Protein AF-A0A2N7VPX9-F1 (afdb_monomer)

Organism: NCBI:txid380675

Sequence (136 aa):
MSKVFKEALKGQPTQRDSSGAAPATYRKVVNGLSRALDRDPVHTRRPSQDFELLLDEIPEAMKTKALEWYERGIKRGLARATDLMGSGKITVAEGVVYAPSEIQVNVRTKFRGEEWESREFIVASTDIGFDNASGD

Structure (mmCIF, N/CA/C/O backbone):
data_AF-A0A2N7VPX9-F1
#
_entry.id   AF-A0A2N7VPX9-F1
#
loop_
_atom_site.group_PDB
_atom_site.id
_atom_site.type_symbol
_atom_site.label_atom_id
_atom_site.label_alt_id
_atom_site.label_comp_id
_atom_site.label_asym_id
_atom_site.label_entity_id
_atom_site.label_seq_id
_atom_site.pdbx_PDB_ins_code
_atom_site.Cartn_x
_atom_site.Cartn_y
_atom_site.Cartn_z
_atom_site.occupancy
_atom_site.B_iso_or_equiv
_atom_site.auth_seq_id
_atom_site.auth_comp_id
_atom_site.auth_asym_id
_atom_site.auth_atom_id
_atom_site.pdbx_PDB_model_num
ATOM 1 N N . MET A 1 1 ? -21.288 -21.136 -39.778 1.00 46.72 1 MET A N 1
ATOM 2 C CA . MET A 1 1 ? -20.264 -20.459 -38.949 1.00 46.72 1 MET A CA 1
ATOM 3 C C . MET A 1 1 ? -20.557 -18.966 -38.927 1.00 46.72 1 MET A C 1
ATOM 5 O O . MET A 1 1 ? -20.549 -18.334 -39.976 1.00 46.72 1 MET A O 1
ATOM 9 N N . SER A 1 2 ? -20.953 -18.465 -37.755 1.00 42.62 2 SER A N 1
ATOM 10 C CA . SER A 1 2 ? -21.582 -17.156 -37.519 1.00 42.62 2 SER A CA 1
ATOM 11 C C . SER A 1 2 ? -20.678 -15.964 -37.874 1.00 42.62 2 SER A C 1
ATOM 13 O O . SER A 1 2 ? -19.475 -16.008 -37.622 1.00 42.62 2 SER A O 1
ATOM 15 N N . LYS A 1 3 ? -21.270 -14.873 -38.395 1.00 46.50 3 LYS A N 1
ATOM 16 C CA . LYS A 1 3 ? -20.618 -13.559 -38.608 1.00 46.50 3 LYS A CA 1
ATOM 17 C C . LYS A 1 3 ? -19.899 -13.047 -37.350 1.00 46.50 3 LYS A C 1
ATOM 19 O O . LYS A 1 3 ? -18.865 -12.403 -37.477 1.00 46.50 3 LYS A O 1
ATOM 24 N N . VAL A 1 4 ? -20.378 -13.440 -36.170 1.00 53.09 4 VAL A N 1
ATOM 25 C CA . VAL A 1 4 ? -19.799 -13.104 -34.860 1.00 53.09 4 VAL A CA 1
ATOM 26 C C . VAL A 1 4 ? -18.388 -13.693 -34.681 1.00 53.09 4 VAL A C 1
ATOM 28 O O . VAL A 1 4 ? -17.539 -13.088 -34.038 1.00 53.09 4 VAL A O 1
ATOM 31 N N . PHE A 1 5 ? -18.071 -14.823 -35.329 1.00 41.62 5 PHE A N 1
ATOM 32 C CA . PHE A 1 5 ? -16.741 -15.441 -35.232 1.00 41.62 5 PHE A CA 1
ATOM 33 C C . PHE A 1 5 ? -15.684 -14.731 -36.098 1.00 41.62 5 PHE A C 1
ATOM 35 O O . PHE A 1 5 ? -14.498 -14.766 -35.788 1.00 41.62 5 PHE A O 1
ATOM 42 N N . LYS A 1 6 ? -16.104 -14.034 -37.167 1.00 47.72 6 LYS A N 1
ATOM 43 C CA . LYS A 1 6 ? -15.199 -13.208 -37.991 1.00 47.72 6 LYS A CA 1
ATOM 44 C C . LYS A 1 6 ? -14.856 -11.867 -37.334 1.00 47.72 6 LYS A C 1
ATOM 46 O O . LYS A 1 6 ? -13.874 -11.245 -37.725 1.00 47.72 6 LYS A O 1
ATOM 51 N N . GLU A 1 7 ? -15.636 -11.427 -36.350 1.00 44.69 7 GLU A N 1
ATOM 52 C CA . GLU A 1 7 ? -15.411 -10.164 -35.639 1.00 44.69 7 GLU A CA 1
ATOM 53 C C . GLU A 1 7 ? -14.437 -10.325 -34.461 1.00 44.69 7 GLU A C 1
ATOM 55 O O . GLU A 1 7 ? -13.636 -9.430 -34.205 1.00 44.69 7 GLU A O 1
ATOM 60 N N . ALA A 1 8 ? -14.392 -11.511 -33.843 1.00 41.69 8 ALA A N 1
ATOM 61 C CA . ALA A 1 8 ? -13.462 -11.843 -32.759 1.00 41.69 8 ALA A CA 1
ATOM 62 C C . ALA A 1 8 ? -11.980 -11.941 -33.192 1.00 41.69 8 ALA A C 1
ATOM 64 O O . ALA A 1 8 ? -11.086 -11.841 -32.357 1.00 41.69 8 ALA A O 1
ATOM 65 N N . LEU A 1 9 ? -11.698 -12.091 -34.492 1.00 41.00 9 LEU A N 1
ATOM 66 C CA . LEU A 1 9 ? -10.331 -12.133 -35.037 1.00 41.00 9 LEU A CA 1
ATOM 67 C C . LEU A 1 9 ? -9.795 -10.758 -35.477 1.00 41.00 9 LEU A C 1
ATOM 69 O O . LEU A 1 9 ? -8.625 -10.651 -35.832 1.00 41.00 9 LEU A O 1
ATOM 73 N N . LYS A 1 10 ? -10.604 -9.689 -35.420 1.00 40.94 10 LYS A N 1
ATOM 74 C CA . LYS A 1 10 ? -10.153 -8.314 -35.725 1.00 40.94 10 LYS A CA 1
ATOM 75 C C . LYS A 1 10 ? -9.381 -7.643 -34.582 1.00 40.94 10 LYS A C 1
ATOM 77 O O . LYS A 1 10 ? -8.854 -6.554 -34.776 1.00 40.94 10 LYS A O 1
ATOM 82 N N . GLY A 1 11 ? -9.324 -8.278 -33.410 1.00 40.22 11 GLY A N 1
ATOM 83 C CA . GLY A 1 11 ? -8.591 -7.799 -32.235 1.00 40.22 11 GLY A CA 1
ATOM 84 C C . GLY A 1 11 ? -7.214 -8.436 -32.040 1.00 40.22 11 GLY A C 1
ATOM 85 O O . GLY A 1 11 ? -6.583 -8.184 -31.018 1.00 40.22 11 GLY A O 1
ATOM 86 N N . GLN A 1 12 ? -6.736 -9.267 -32.974 1.00 39.81 12 GLN A N 1
ATOM 87 C CA . GLN A 1 12 ? -5.327 -9.655 -32.960 1.00 39.81 12 GLN A CA 1
ATOM 88 C C . GLN A 1 12 ? -4.494 -8.411 -33.284 1.00 39.81 12 GLN A C 1
ATOM 90 O O . GLN A 1 12 ? -4.823 -7.729 -34.259 1.00 39.81 12 GLN A O 1
ATOM 95 N N . PRO A 1 13 ? -3.453 -8.082 -32.495 1.00 39.62 13 PRO A N 1
ATOM 96 C CA . PRO A 1 13 ? -2.571 -6.980 -32.826 1.00 39.62 13 PRO A CA 1
ATOM 97 C C . PRO A 1 13 ? -1.989 -7.269 -34.204 1.00 39.62 13 PRO A C 1
ATOM 99 O O . PRO A 1 13 ? -1.181 -8.178 -34.385 1.00 39.62 13 PRO A O 1
ATOM 102 N N . THR A 1 14 ? -2.461 -6.510 -35.191 1.00 44.62 14 THR A N 1
ATOM 103 C CA . THR A 1 14 ? -1.817 -6.374 -36.488 1.00 44.62 14 THR A CA 1
ATOM 104 C C . THR A 1 14 ? -0.348 -6.151 -36.207 1.00 44.62 14 THR A C 1
ATOM 106 O O . THR A 1 14 ? -0.014 -5.192 -35.507 1.00 44.62 14 THR A O 1
ATOM 109 N N . GLN A 1 15 ? 0.468 -7.087 -36.695 1.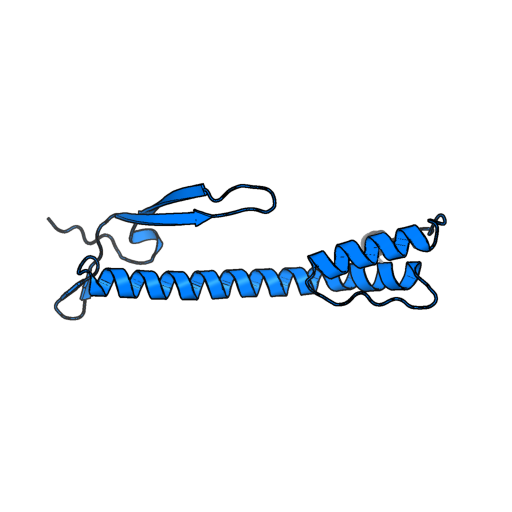00 48.69 15 GLN A N 1
ATOM 110 C CA . GLN A 1 15 ? 1.917 -7.028 -36.773 1.00 48.69 15 GLN A CA 1
ATOM 111 C C . GLN A 1 15 ? 2.308 -5.562 -36.969 1.00 48.69 15 GLN A C 1
ATOM 113 O O . GLN A 1 15 ? 2.071 -4.994 -38.034 1.00 48.69 15 GLN A O 1
ATOM 118 N N . ARG A 1 16 ? 2.733 -4.898 -35.885 1.00 45.78 16 ARG A N 1
ATOM 119 C CA . ARG A 1 16 ? 3.074 -3.482 -35.952 1.00 45.78 16 ARG A CA 1
ATOM 120 C C . ARG A 1 16 ? 4.335 -3.443 -36.779 1.00 45.78 16 ARG A C 1
ATOM 122 O O . ARG A 1 16 ? 5.380 -3.885 -36.307 1.00 45.78 16 ARG A O 1
ATOM 129 N N . ASP A 1 17 ? 4.206 -2.995 -38.022 1.00 39.94 17 ASP A N 1
ATOM 130 C CA . ASP A 1 17 ? 5.344 -2.732 -38.883 1.00 39.94 17 ASP A CA 1
ATOM 131 C C . ASP A 1 17 ? 6.345 -1.917 -38.071 1.00 39.94 17 ASP A C 1
ATOM 133 O O . ASP A 1 17 ? 6.086 -0.776 -37.681 1.00 39.94 17 ASP A O 1
ATOM 137 N N . SER A 1 18 ? 7.477 -2.540 -37.750 1.00 48.34 18 SER A N 1
ATOM 138 C CA . SER A 1 18 ? 8.602 -1.887 -37.107 1.00 48.34 18 SER A CA 1
ATOM 139 C C . SER A 1 18 ? 9.221 -0.943 -38.135 1.00 48.34 18 SER A C 1
ATOM 141 O O . SER A 1 18 ? 10.263 -1.238 -38.721 1.00 48.34 18 SER A O 1
ATOM 143 N N . SER A 1 19 ? 8.553 0.177 -38.415 1.00 50.53 19 SER A N 1
ATOM 144 C CA . SER A 1 19 ? 9.136 1.297 -39.141 1.00 50.53 19 SER A CA 1
ATOM 145 C C . SER A 1 19 ? 10.384 1.707 -38.361 1.00 50.53 19 SER A C 1
ATOM 147 O O . SER A 1 19 ? 10.287 2.133 -37.208 1.00 50.53 19 SER A O 1
ATOM 149 N N . GLY A 1 20 ? 11.549 1.431 -38.948 1.00 53.28 20 GLY A N 1
ATOM 150 C CA . GLY A 1 20 ? 12.801 1.217 -38.231 1.00 53.28 20 GLY A CA 1
ATOM 151 C C . GLY A 1 20 ? 13.243 2.400 -37.380 1.00 53.28 20 GLY A C 1
ATOM 152 O O . GLY A 1 20 ? 13.884 3.327 -37.872 1.00 53.28 20 GLY A O 1
ATOM 153 N N . ALA A 1 21 ? 12.981 2.332 -36.076 1.00 60.38 21 ALA A N 1
ATOM 154 C CA . ALA A 1 21 ? 13.723 3.132 -35.120 1.00 60.38 21 ALA A CA 1
ATOM 155 C C . ALA A 1 21 ? 15.169 2.620 -35.069 1.00 60.38 21 ALA A C 1
ATOM 157 O O . ALA A 1 21 ? 15.425 1.413 -35.133 1.00 60.38 21 ALA A O 1
ATOM 158 N N . ALA A 1 22 ? 16.129 3.538 -34.944 1.00 73.69 22 ALA A N 1
ATOM 159 C CA . ALA A 1 22 ? 17.525 3.154 -34.803 1.00 73.69 22 ALA A CA 1
ATOM 160 C C . ALA A 1 22 ? 17.689 2.193 -33.602 1.00 73.69 22 ALA A C 1
ATOM 162 O O . ALA A 1 22 ? 17.065 2.412 -32.559 1.00 73.69 22 ALA A O 1
ATOM 163 N N . PRO A 1 23 ? 18.559 1.170 -33.686 1.00 80.00 23 PRO A N 1
ATOM 164 C CA . PRO A 1 23 ? 18.863 0.250 -32.583 1.00 80.00 23 PRO A CA 1
ATOM 165 C C . PRO A 1 23 ? 19.120 0.938 -31.231 1.00 80.00 23 PRO A C 1
ATOM 167 O O . PRO A 1 23 ? 18.750 0.423 -30.176 1.00 80.00 23 PRO A O 1
ATOM 170 N N . ALA A 1 24 ? 19.724 2.129 -31.263 1.00 84.62 24 ALA A N 1
ATOM 171 C CA . ALA A 1 24 ? 19.973 2.958 -30.088 1.00 84.62 24 ALA A CA 1
ATOM 172 C C . ALA A 1 24 ? 18.683 3.426 -29.388 1.00 84.62 24 ALA A C 1
ATOM 174 O O . ALA A 1 24 ? 18.634 3.471 -28.158 1.00 84.62 24 ALA A O 1
ATOM 175 N N . THR A 1 25 ? 17.631 3.732 -30.148 1.00 86.62 25 THR A N 1
ATOM 176 C CA . THR A 1 25 ? 16.330 4.162 -29.623 1.00 86.62 25 THR A CA 1
ATOM 177 C C . THR A 1 25 ? 15.659 3.029 -28.858 1.00 86.62 25 THR A C 1
ATOM 179 O O . THR A 1 25 ? 15.282 3.228 -27.706 1.00 86.62 25 THR A O 1
ATOM 182 N N . TYR A 1 26 ? 15.602 1.823 -29.436 1.00 85.06 26 TYR A N 1
ATOM 183 C CA . TYR A 1 26 ? 15.064 0.643 -28.747 1.00 85.06 26 TYR A CA 1
ATOM 184 C C . TYR A 1 26 ? 15.806 0.360 -27.444 1.00 85.06 26 TYR A C 1
ATOM 186 O O . TYR A 1 26 ? 15.182 0.201 -26.402 1.00 85.06 26 TYR A O 1
ATOM 194 N N . ARG A 1 27 ? 17.143 0.397 -27.460 1.00 88.19 27 ARG A N 1
ATOM 195 C CA . ARG A 1 27 ? 17.946 0.184 -26.246 1.00 88.19 27 ARG A CA 1
ATOM 196 C C . ARG A 1 27 ? 17.684 1.236 -25.174 1.00 88.19 27 ARG A C 1
ATOM 198 O O . ARG A 1 27 ? 17.596 0.898 -23.998 1.00 88.19 27 ARG A O 1
ATOM 205 N N . LYS A 1 28 ? 17.537 2.509 -25.554 1.00 89.25 28 LYS A N 1
ATOM 206 C CA . LYS A 1 28 ? 17.201 3.584 -24.610 1.00 89.25 28 LYS A CA 1
ATOM 207 C C . LYS A 1 28 ? 15.829 3.357 -23.972 1.00 89.25 28 LYS A C 1
ATOM 209 O O . LYS A 1 28 ? 15.687 3.557 -22.768 1.00 89.25 28 LYS A O 1
ATOM 214 N N . VAL A 1 29 ? 14.852 2.926 -24.766 1.00 87.94 29 VAL A N 1
ATOM 215 C CA . VAL A 1 29 ? 13.495 2.619 -24.300 1.00 87.94 29 VAL A CA 1
ATOM 216 C C . VAL A 1 29 ? 13.501 1.401 -23.377 1.00 87.94 29 VAL A C 1
ATOM 218 O O . VAL A 1 29 ? 13.016 1.517 -22.256 1.00 87.94 29 VAL A O 1
ATOM 221 N N . VAL A 1 30 ? 14.133 0.292 -23.779 1.00 88.12 30 VAL A N 1
ATOM 222 C CA . VAL A 1 30 ? 14.308 -0.915 -22.949 1.00 88.12 30 VAL A CA 1
ATOM 223 C C . VAL A 1 30 ? 14.956 -0.558 -21.613 1.00 88.12 30 VAL A C 1
ATOM 225 O O . VAL A 1 30 ? 14.399 -0.863 -20.571 1.00 88.12 30 VAL A O 1
ATOM 228 N N . ASN A 1 31 ? 16.047 0.211 -21.611 1.00 88.56 31 ASN A N 1
ATOM 229 C CA . ASN A 1 31 ? 16.684 0.668 -20.371 1.00 88.56 31 ASN A CA 1
ATOM 230 C C . ASN A 1 31 ? 15.752 1.499 -19.476 1.00 88.56 31 ASN A C 1
ATOM 232 O O . ASN A 1 31 ? 15.788 1.371 -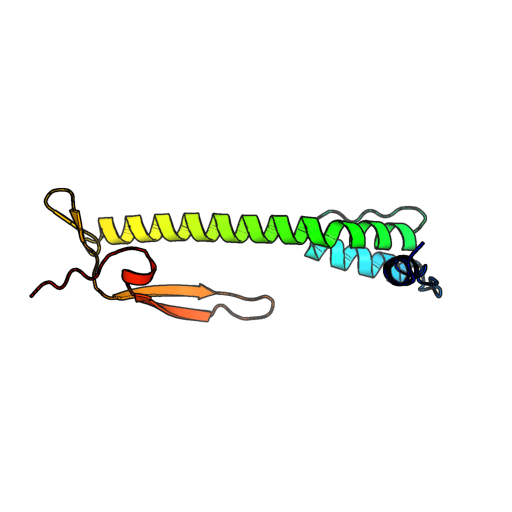18.253 1.00 88.56 31 ASN A O 1
ATOM 236 N N . GLY A 1 32 ? 14.934 2.372 -20.067 1.00 87.06 32 GLY A N 1
ATOM 237 C CA . GLY A 1 32 ? 13.962 3.172 -19.326 1.00 87.06 32 GLY A CA 1
ATOM 238 C C . GLY A 1 32 ? 12.858 2.318 -18.701 1.00 87.06 32 GLY A C 1
ATOM 239 O O . GLY A 1 32 ? 12.552 2.488 -17.520 1.00 87.06 32 GLY A O 1
ATOM 240 N N . LEU A 1 33 ? 12.297 1.387 -19.474 1.00 84.81 33 LEU A N 1
ATOM 241 C CA . LEU A 1 33 ? 11.245 0.482 -19.018 1.00 84.81 33 LEU A CA 1
ATOM 242 C C . LEU A 1 33 ? 11.760 -0.533 -17.998 1.00 84.81 33 LEU A C 1
ATOM 244 O O . LEU A 1 33 ? 11.142 -0.666 -16.951 1.00 84.81 33 LEU A O 1
ATOM 248 N N . SER A 1 34 ? 12.904 -1.178 -18.226 1.00 85.06 34 SER A N 1
ATOM 249 C CA . SER A 1 34 ? 13.487 -2.131 -17.273 1.00 85.06 34 SER A CA 1
ATOM 250 C C . SER A 1 34 ? 13.749 -1.469 -15.917 1.00 85.06 34 SER A C 1
ATOM 252 O O . SER A 1 34 ? 13.332 -1.997 -14.891 1.00 85.06 34 SER A O 1
ATOM 254 N N . ARG A 1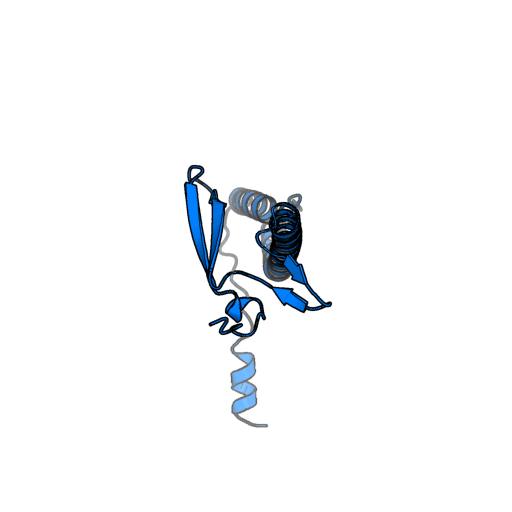 35 ? 14.276 -0.233 -15.894 1.00 84.88 35 ARG A N 1
ATOM 255 C CA . ARG A 1 35 ? 14.385 0.560 -14.652 1.00 84.88 35 ARG A CA 1
ATOM 256 C C . ARG A 1 35 ? 13.029 0.849 -14.009 1.00 84.88 35 ARG A C 1
ATOM 258 O O . ARG A 1 35 ? 12.912 0.820 -12.791 1.00 84.88 35 ARG A O 1
ATOM 265 N N . ALA A 1 36 ? 12.008 1.176 -14.800 1.00 81.69 36 ALA A N 1
ATOM 266 C CA . ALA A 1 36 ? 10.669 1.439 -14.273 1.00 81.69 36 ALA A CA 1
ATOM 267 C C . ALA A 1 36 ? 10.003 0.172 -13.715 1.00 81.69 36 ALA A C 1
ATOM 269 O O . ALA A 1 36 ? 9.236 0.258 -12.755 1.00 81.69 36 ALA A O 1
ATOM 270 N N . LEU A 1 37 ? 10.315 -0.993 -14.280 1.00 82.25 37 LEU A N 1
ATOM 271 C CA . LEU A 1 37 ? 9.847 -2.304 -13.837 1.00 82.25 37 LEU A CA 1
ATOM 272 C C . LEU A 1 37 ? 10.724 -2.918 -12.737 1.00 82.25 37 LEU A C 1
ATOM 274 O O . LEU A 1 37 ? 10.319 -3.923 -12.170 1.00 82.25 37 LEU A O 1
ATOM 278 N N . ASP A 1 38 ? 11.824 -2.259 -12.363 1.00 81.38 38 ASP A N 1
ATOM 279 C CA . ASP A 1 38 ? 12.819 -2.732 -11.389 1.00 81.38 38 ASP A CA 1
ATOM 280 C C . ASP A 1 38 ? 13.452 -4.079 -11.784 1.00 81.38 38 ASP A C 1
ATOM 282 O O . ASP A 1 38 ? 13.488 -5.040 -11.021 1.00 81.38 38 ASP A O 1
ATOM 286 N N . ARG A 1 39 ? 13.896 -4.164 -13.042 1.00 81.00 39 ARG A N 1
ATOM 287 C CA . ARG A 1 39 ? 14.553 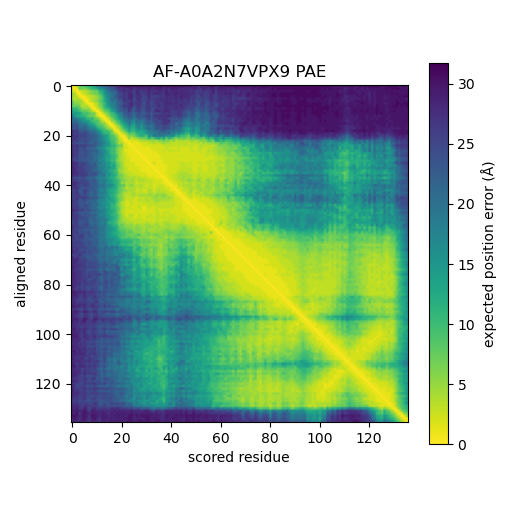-5.338 -13.629 1.00 81.00 39 ARG A CA 1
ATOM 288 C C . ARG A 1 39 ? 15.787 -4.937 -14.426 1.00 81.00 39 ARG A C 1
ATOM 290 O O . ARG A 1 39 ? 15.894 -3.803 -14.901 1.00 81.00 39 ARG A O 1
ATOM 297 N N . ASP A 1 40 ? 16.675 -5.900 -14.637 1.00 84.94 40 ASP A N 1
ATOM 298 C CA . ASP A 1 40 ? 17.834 -5.714 -15.500 1.00 84.94 40 ASP A CA 1
ATOM 299 C C . ASP A 1 40 ? 17.432 -5.700 -16.985 1.00 84.94 40 ASP A C 1
ATOM 301 O O . ASP A 1 40 ? 16.644 -6.539 -17.432 1.00 84.94 40 ASP A O 1
ATOM 305 N N . PRO A 1 41 ? 17.953 -4.749 -17.779 1.00 85.44 41 PRO A N 1
ATOM 306 C CA . PRO A 1 41 ? 17.674 -4.690 -19.204 1.00 85.44 41 PRO A CA 1
ATOM 307 C C . PRO A 1 41 ? 18.396 -5.814 -19.950 1.00 85.44 41 PRO A C 1
ATOM 309 O O . PRO A 1 41 ? 19.617 -5.958 -19.874 1.00 85.44 41 PRO A O 1
ATOM 312 N N . VAL A 1 42 ? 17.642 -6.575 -20.742 1.00 85.38 42 VAL A N 1
ATOM 313 C CA . VAL A 1 42 ? 18.201 -7.556 -21.676 1.00 85.38 42 VAL A CA 1
ATOM 314 C C . VAL A 1 42 ? 18.534 -6.857 -22.993 1.00 85.38 42 VAL A C 1
ATOM 316 O O . VAL A 1 42 ? 17.734 -6.094 -23.538 1.00 85.38 42 VAL A O 1
ATOM 319 N N . HIS A 1 43 ? 19.738 -7.100 -23.509 1.00 86.19 43 HIS A N 1
ATOM 320 C CA . HIS A 1 43 ? 20.199 -6.544 -24.779 1.00 86.19 43 HIS A CA 1
ATOM 321 C C . HIS A 1 43 ? 20.731 -7.648 -25.685 1.00 86.19 43 HIS A C 1
ATOM 323 O O . HIS A 1 43 ? 21.897 -8.039 -25.607 1.00 86.19 43 HIS A O 1
ATOM 329 N N . THR A 1 44 ? 19.879 -8.137 -26.577 1.00 88.38 44 THR A N 1
ATOM 330 C CA . THR A 1 44 ? 20.277 -9.090 -27.606 1.00 88.38 44 THR A CA 1
ATOM 331 C C . THR A 1 44 ? 20.776 -8.371 -28.863 1.00 88.38 44 THR A C 1
ATOM 333 O O . THR A 1 44 ? 20.872 -7.140 -28.964 1.00 88.38 44 THR A O 1
ATOM 336 N N . ARG A 1 45 ? 21.116 -9.166 -29.884 1.00 87.19 45 ARG A N 1
ATOM 337 C CA . ARG A 1 45 ? 21.452 -8.660 -31.222 1.00 87.19 45 ARG A CA 1
ATOM 338 C C . ARG A 1 45 ? 20.247 -8.039 -31.940 1.00 87.19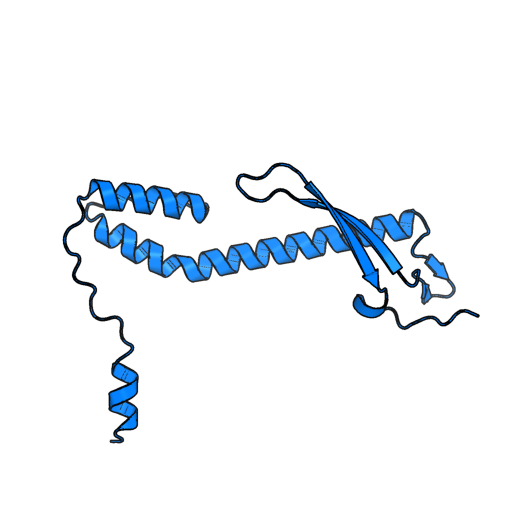 45 ARG A C 1
ATOM 340 O O . ARG A 1 45 ? 20.450 -7.408 -32.973 1.00 87.19 45 ARG A O 1
ATOM 347 N N . ARG A 1 46 ? 19.021 -8.207 -31.424 1.00 87.50 46 ARG A N 1
ATOM 348 C CA . ARG A 1 46 ? 17.771 -7.716 -32.023 1.00 87.50 46 ARG A CA 1
ATOM 349 C C . ARG A 1 46 ? 17.026 -6.795 -31.043 1.00 87.50 46 ARG A C 1
ATOM 351 O O . ARG A 1 46 ? 16.103 -7.239 -30.371 1.00 87.50 46 ARG A O 1
ATOM 358 N N . PRO A 1 47 ? 17.364 -5.495 -31.002 1.00 83.75 47 PRO A N 1
ATOM 359 C CA . PRO A 1 47 ? 16.787 -4.557 -30.034 1.00 83.75 47 PRO A CA 1
ATOM 360 C C . PRO A 1 47 ? 15.267 -4.375 -30.122 1.00 83.75 47 PRO A C 1
ATOM 362 O O . PRO A 1 47 ? 14.637 -4.063 -29.119 1.00 83.75 47 PRO A O 1
ATOM 365 N N . SER A 1 48 ? 14.670 -4.560 -31.303 1.00 84.25 48 SER A N 1
ATOM 366 C CA . SER A 1 48 ? 13.211 -4.543 -31.453 1.00 84.25 48 SER A CA 1
ATOM 367 C C . SER A 1 48 ? 12.552 -5.721 -30.736 1.00 84.25 48 SER A C 1
ATOM 369 O O . SER A 1 48 ? 11.518 -5.548 -30.109 1.00 84.25 48 SER A O 1
ATOM 371 N N . GLN A 1 49 ? 13.177 -6.900 -30.770 1.00 86.88 49 GLN A N 1
ATOM 372 C CA . GLN A 1 49 ? 12.681 -8.087 -30.079 1.00 86.88 49 GLN A CA 1
ATOM 373 C C . GLN A 1 49 ? 12.791 -7.936 -28.558 1.00 86.88 49 GLN A C 1
ATOM 375 O O . GLN A 1 49 ? 11.857 -8.295 -27.852 1.00 86.88 49 GLN A O 1
ATOM 380 N N . ASP A 1 50 ? 13.892 -7.360 -28.065 1.00 84.94 50 ASP A N 1
ATOM 381 C CA . ASP A 1 50 ? 14.062 -7.063 -26.634 1.00 84.94 50 ASP A CA 1
ATOM 382 C C . ASP A 1 50 ? 12.947 -6.142 -26.115 1.00 84.94 50 ASP A C 1
ATOM 384 O O . ASP A 1 50 ? 12.473 -6.295 -24.993 1.00 84.94 50 ASP A O 1
ATOM 388 N N . PHE A 1 51 ? 12.519 -5.187 -26.943 1.00 85.69 51 PHE A N 1
ATOM 389 C CA . PHE A 1 51 ? 11.425 -4.282 -26.618 1.00 85.69 51 PHE A CA 1
ATOM 390 C C . PHE A 1 51 ? 10.066 -4.989 -26.576 1.00 85.69 51 PHE A C 1
ATOM 392 O O . PHE A 1 51 ? 9.355 -4.823 -25.591 1.00 85.69 51 PHE A O 1
ATOM 399 N N . GLU A 1 52 ? 9.717 -5.785 -27.592 1.00 85.31 52 GLU A N 1
ATOM 400 C CA . GLU A 1 52 ? 8.438 -6.516 -27.617 1.00 85.31 52 GLU A CA 1
ATOM 401 C C . GLU A 1 52 ? 8.318 -7.494 -26.438 1.00 85.31 52 GLU A C 1
ATOM 403 O O . GLU A 1 52 ? 7.306 -7.497 -25.743 1.00 85.31 52 GLU A O 1
ATOM 408 N N . LEU A 1 53 ? 9.383 -8.245 -26.131 1.00 85.25 53 LEU A N 1
ATOM 409 C CA . LEU A 1 53 ? 9.405 -9.143 -24.970 1.00 85.25 53 LEU A CA 1
ATOM 410 C C . LEU A 1 53 ? 9.173 -8.385 -23.657 1.00 85.25 53 LEU A C 1
ATOM 412 O O . LEU A 1 53 ? 8.412 -8.828 -22.802 1.00 85.25 53 LEU A O 1
ATOM 416 N N . LEU A 1 54 ? 9.790 -7.210 -23.509 1.00 84.38 54 LEU A N 1
ATOM 417 C CA . LEU A 1 54 ? 9.595 -6.378 -22.328 1.00 84.38 54 LEU A CA 1
ATOM 418 C C . LEU A 1 54 ? 8.162 -5.840 -22.225 1.00 84.38 54 LEU A C 1
ATOM 420 O O . LEU A 1 54 ? 7.660 -5.700 -21.112 1.00 84.38 54 LEU A O 1
ATOM 424 N N . LEU A 1 55 ? 7.503 -5.534 -23.351 1.00 84.06 55 LEU A N 1
ATOM 425 C CA . LEU A 1 55 ? 6.104 -5.094 -23.363 1.00 84.06 55 LEU A CA 1
ATOM 426 C C . LEU A 1 55 ? 5.161 -6.185 -22.847 1.00 84.06 55 LEU A C 1
ATOM 428 O O . LEU A 1 55 ? 4.268 -5.878 -22.055 1.00 84.06 55 LEU A O 1
ATOM 432 N N . ASP A 1 56 ? 5.386 -7.435 -23.251 1.00 86.06 56 ASP A N 1
ATOM 433 C CA . ASP A 1 56 ? 4.577 -8.585 -22.830 1.00 86.06 56 ASP A CA 1
ATOM 434 C C . ASP A 1 56 ? 4.672 -8.845 -21.317 1.00 86.06 56 ASP A C 1
ATOM 436 O O . ASP A 1 56 ? 3.738 -9.358 -20.700 1.00 86.06 56 ASP A O 1
ATOM 440 N N . GLU A 1 57 ? 5.779 -8.443 -20.690 1.00 82.25 57 GLU A N 1
ATOM 441 C CA . GLU A 1 57 ? 6.015 -8.611 -19.254 1.00 82.25 57 GLU A CA 1
ATOM 442 C C . GLU A 1 57 ? 5.421 -7.494 -18.378 1.00 82.25 57 GLU A C 1
ATOM 444 O O . GLU A 1 57 ? 5.248 -7.693 -17.168 1.00 82.25 57 GLU A O 1
ATOM 449 N N . ILE A 1 58 ? 5.093 -6.325 -18.950 1.00 81.56 58 ILE A N 1
ATOM 450 C CA . ILE A 1 58 ? 4.559 -5.171 -18.200 1.00 81.56 58 ILE A CA 1
ATOM 451 C C . ILE A 1 58 ? 3.344 -5.548 -17.338 1.00 81.56 58 ILE A C 1
ATOM 453 O O . ILE A 1 58 ? 3.336 -5.166 -16.164 1.00 81.56 58 ILE A O 1
ATOM 457 N N . PRO A 1 59 ? 2.320 -6.269 -17.845 1.00 83.31 59 PRO A N 1
ATOM 458 C CA . PRO A 1 59 ? 1.116 -6.549 -17.068 1.00 83.31 59 PRO A CA 1
ATOM 459 C C . PRO A 1 59 ? 1.404 -7.323 -15.779 1.00 83.31 59 PRO A C 1
ATOM 461 O O . PRO A 1 59 ? 0.902 -6.953 -14.716 1.00 83.31 59 PRO A O 1
ATOM 464 N N . GLU A 1 60 ? 2.254 -8.352 -15.845 1.00 81.88 60 GLU A N 1
ATOM 465 C CA . GLU A 1 60 ? 2.573 -9.162 -14.667 1.00 81.88 60 GLU A CA 1
ATOM 466 C C . GLU A 1 60 ? 3.459 -8.385 -13.686 1.00 81.88 60 GLU A C 1
ATOM 468 O O . GLU A 1 60 ? 3.209 -8.403 -12.484 1.00 81.88 60 GLU A O 1
ATOM 473 N N . ALA A 1 61 ? 4.436 -7.613 -14.175 1.00 80.44 61 ALA A N 1
ATOM 474 C CA . ALA A 1 61 ? 5.255 -6.758 -13.314 1.00 80.44 61 ALA A CA 1
ATOM 475 C C . ALA A 1 61 ? 4.418 -5.686 -12.586 1.00 80.44 61 ALA A C 1
ATOM 477 O O . ALA A 1 61 ? 4.638 -5.415 -11.404 1.00 80.44 61 ALA A O 1
ATOM 478 N N . MET A 1 62 ? 3.425 -5.102 -13.263 1.00 79.94 62 MET A N 1
ATOM 479 C CA . MET A 1 62 ? 2.484 -4.157 -12.655 1.00 79.94 62 MET A CA 1
ATOM 480 C C . MET A 1 62 ? 1.617 -4.822 -11.584 1.00 79.94 62 MET A C 1
ATOM 482 O O . MET A 1 62 ? 1.405 -4.240 -10.519 1.00 79.94 62 MET A O 1
ATOM 486 N N . LYS A 1 63 ? 1.156 -6.051 -11.833 1.00 81.94 63 LYS A N 1
ATOM 487 C CA . LYS A 1 63 ? 0.398 -6.843 -10.861 1.00 81.94 63 LYS A CA 1
ATOM 488 C C . LYS A 1 63 ? 1.230 -7.169 -9.619 1.00 81.94 63 LYS A C 1
ATOM 490 O O . LYS A 1 63 ? 0.741 -6.969 -8.510 1.00 81.94 63 LYS A O 1
ATOM 495 N N . THR A 1 64 ? 2.487 -7.586 -9.780 1.00 84.25 64 THR A N 1
ATOM 496 C CA . THR A 1 64 ? 3.400 -7.826 -8.650 1.00 84.25 64 THR A CA 1
ATOM 497 C C . THR A 1 64 ? 3.585 -6.567 -7.811 1.00 84.25 64 THR A C 1
ATOM 499 O O . THR A 1 64 ? 3.388 -6.607 -6.599 1.00 84.25 64 THR A O 1
ATOM 502 N N . LYS A 1 65 ? 3.857 -5.419 -8.445 1.00 82.00 65 LYS A N 1
ATOM 503 C CA . LYS A 1 65 ? 3.984 -4.142 -7.726 1.00 82.00 65 LYS A CA 1
ATOM 504 C C . LYS A 1 65 ? 2.704 -3.770 -6.985 1.00 82.00 65 LYS A C 1
ATOM 506 O O . LYS A 1 65 ? 2.771 -3.303 -5.852 1.00 82.00 65 LYS A O 1
ATOM 511 N N . ALA A 1 66 ? 1.536 -3.979 -7.591 1.00 77.19 66 ALA A N 1
ATOM 512 C CA . ALA A 1 66 ? 0.265 -3.736 -6.917 1.00 77.19 66 ALA A CA 1
ATOM 513 C C . ALA A 1 66 ? 0.127 -4.602 -5.652 1.00 77.19 66 ALA A C 1
ATOM 515 O O . ALA A 1 66 ? -0.217 -4.075 -4.595 1.00 77.19 66 ALA A O 1
ATOM 516 N N . LEU A 1 67 ? 0.458 -5.896 -5.732 1.00 83.62 67 LEU A N 1
ATOM 517 C CA . LEU A 1 67 ? 0.439 -6.802 -4.578 1.00 83.62 67 LEU A CA 1
ATOM 518 C C . LEU A 1 67 ? 1.407 -6.358 -3.472 1.00 83.62 67 LEU A C 1
ATOM 520 O O . LEU A 1 67 ? 1.016 -6.333 -2.308 1.00 83.62 67 LEU A O 1
ATOM 524 N N . GLU A 1 68 ? 2.623 -5.934 -3.819 1.00 86.06 68 GLU A N 1
ATOM 525 C CA . GLU A 1 68 ? 3.593 -5.394 -2.854 1.00 86.06 68 GLU A CA 1
ATOM 526 C C . GLU A 1 68 ? 3.063 -4.143 -2.140 1.00 86.06 68 GLU A C 1
ATOM 528 O O . GLU A 1 68 ? 3.207 -3.993 -0.923 1.00 86.06 68 GLU A O 1
ATOM 533 N N . TRP A 1 69 ? 2.421 -3.230 -2.878 1.00 83.75 69 TRP A N 1
ATOM 534 C CA . TRP A 1 69 ? 1.797 -2.044 -2.291 1.00 83.75 69 TRP A CA 1
ATOM 535 C C . TRP A 1 69 ? 0.638 -2.404 -1.360 1.00 83.75 69 TRP A C 1
ATOM 537 O O . TRP A 1 69 ? 0.538 -1.814 -0.280 1.00 83.75 69 TRP A O 1
ATOM 547 N N . TYR A 1 70 ? -0.186 -3.387 -1.733 1.00 83.06 70 TYR A N 1
ATOM 548 C CA . TYR A 1 70 ? -1.243 -3.921 -0.872 1.00 83.06 70 TYR A CA 1
ATOM 549 C C . TYR A 1 70 ? -0.673 -4.524 0.412 1.00 83.06 70 TYR A C 1
ATOM 551 O O . TYR A 1 70 ? -1.080 -4.133 1.505 1.00 83.06 70 TYR A O 1
ATOM 559 N N . GLU A 1 71 ? 0.315 -5.414 0.302 1.00 89.44 71 GLU A N 1
ATOM 560 C CA . GLU A 1 71 ? 0.970 -6.038 1.454 1.00 89.44 71 GLU A CA 1
ATOM 561 C C . GLU A 1 71 ? 1.577 -4.980 2.386 1.00 89.44 71 GLU A C 1
ATOM 563 O O . GLU A 1 71 ? 1.419 -5.031 3.609 1.00 89.44 71 GLU A O 1
ATOM 568 N N . ARG A 1 72 ? 2.228 -3.961 1.816 1.00 87.31 72 ARG A N 1
ATOM 569 C CA . ARG A 1 72 ? 2.792 -2.845 2.580 1.00 87.31 72 ARG A CA 1
ATOM 570 C C . ARG A 1 72 ? 1.714 -2.013 3.272 1.00 87.31 72 ARG A C 1
ATOM 572 O O . ARG A 1 72 ? 1.939 -1.560 4.395 1.00 87.31 72 ARG A O 1
ATOM 579 N N . GLY A 1 73 ? 0.574 -1.802 2.617 1.00 87.56 73 GLY A N 1
ATOM 580 C CA . GLY A 1 73 ? -0.602 -1.156 3.196 1.00 87.56 73 GLY A CA 1
ATOM 581 C C . GLY A 1 73 ? -1.123 -1.921 4.411 1.00 87.56 73 GLY A C 1
ATOM 582 O O . GLY A 1 73 ? -1.256 -1.332 5.481 1.00 87.56 73 GLY A O 1
ATOM 583 N N . ILE A 1 74 ? -1.295 -3.240 4.280 1.00 87.50 74 ILE A N 1
ATOM 584 C CA . ILE A 1 74 ? -1.741 -4.128 5.365 1.00 87.50 74 ILE A CA 1
ATOM 585 C C . ILE A 1 74 ? -0.767 -4.076 6.547 1.00 87.50 74 ILE A C 1
ATOM 587 O O . ILE A 1 74 ? -1.182 -3.818 7.675 1.00 87.50 74 ILE A O 1
ATOM 591 N N . LYS A 1 75 ? 0.542 -4.242 6.303 1.00 91.12 75 LYS A N 1
ATOM 592 C CA . LYS A 1 75 ? 1.570 -4.191 7.361 1.00 91.12 75 LYS A CA 1
ATOM 593 C C . LYS A 1 75 ? 1.551 -2.865 8.126 1.00 91.12 75 LYS A C 1
ATOM 595 O O . LYS A 1 75 ? 1.649 -2.857 9.350 1.00 91.12 75 LYS A O 1
ATOM 600 N N . ARG A 1 76 ? 1.407 -1.742 7.415 1.00 88.56 76 ARG A N 1
ATOM 601 C CA . ARG A 1 76 ? 1.301 -0.407 8.029 1.00 88.56 76 ARG A CA 1
ATOM 602 C C . ARG A 1 76 ? 0.007 -0.238 8.821 1.00 88.56 76 ARG A C 1
ATOM 604 O O . ARG A 1 76 ? 0.055 0.326 9.908 1.00 88.56 76 ARG A O 1
ATOM 611 N N . GLY A 1 77 ? -1.113 -0.729 8.291 1.00 88.31 77 GLY A N 1
ATOM 612 C CA . GLY A 1 77 ? -2.406 -0.710 8.973 1.00 88.31 77 GLY A CA 1
ATOM 613 C C . GLY A 1 77 ? -2.362 -1.475 10.294 1.00 88.31 77 GLY A C 1
ATOM 614 O O . GLY A 1 77 ? -2.741 -0.928 11.324 1.00 88.31 77 GLY A O 1
ATOM 615 N N . LEU A 1 78 ? -1.799 -2.687 10.287 1.00 87.75 78 LEU A N 1
ATOM 616 C CA . LEU A 1 78 ? -1.616 -3.498 11.494 1.00 87.75 78 LEU A CA 1
ATOM 617 C C . LEU A 1 78 ? -0.704 -2.818 12.519 1.00 87.75 78 LEU A C 1
ATOM 619 O O . LEU A 1 78 ? -1.063 -2.741 13.688 1.00 87.75 78 LEU A O 1
ATOM 623 N N . ALA A 1 79 ? 0.444 -2.282 12.092 1.00 88.12 79 ALA A N 1
ATOM 624 C CA . ALA A 1 79 ? 1.334 -1.546 12.990 1.00 88.12 79 ALA A CA 1
ATOM 625 C C . ALA A 1 79 ? 0.610 -0.361 13.649 1.00 88.12 79 ALA A C 1
ATOM 627 O O . ALA A 1 79 ? 0.663 -0.198 14.865 1.00 88.12 79 ALA A O 1
ATOM 628 N N . ARG A 1 80 ? -0.146 0.413 12.860 1.00 87.75 80 ARG A N 1
ATOM 629 C CA . ARG A 1 80 ? -0.920 1.546 13.369 1.00 87.75 80 ARG A CA 1
ATOM 630 C C . ARG A 1 80 ? -2.027 1.113 14.328 1.00 87.75 80 ARG A C 1
ATOM 632 O O . ARG A 1 80 ? -2.235 1.791 15.327 1.00 87.75 80 ARG A O 1
ATOM 639 N N . ALA A 1 81 ? -2.729 0.018 14.045 1.00 86.50 81 ALA A N 1
ATOM 640 C CA . ALA A 1 81 ? -3.748 -0.519 14.944 1.00 86.50 81 ALA A CA 1
ATOM 641 C C . ALA A 1 81 ? -3.135 -0.912 16.297 1.00 86.50 81 ALA A C 1
ATOM 643 O O . ALA A 1 81 ? -3.650 -0.515 17.341 1.00 86.50 81 ALA A O 1
ATOM 644 N N . THR A 1 82 ? -1.986 -1.591 16.280 1.00 86.69 82 THR A N 1
ATOM 645 C CA . THR A 1 82 ? -1.236 -1.935 17.494 1.00 86.69 82 THR A CA 1
ATOM 646 C C . THR A 1 82 ? -0.790 -0.690 18.260 1.00 86.69 82 THR A C 1
ATOM 648 O O . THR A 1 82 ? -0.956 -0.640 19.476 1.00 86.69 82 THR A O 1
ATOM 651 N N . ASP A 1 83 ? -0.294 0.344 17.573 1.00 88.38 83 ASP A N 1
ATOM 652 C CA . ASP A 1 83 ? 0.069 1.619 18.209 1.00 88.38 83 ASP A CA 1
ATOM 653 C C . ASP A 1 83 ? -1.146 2.287 18.871 1.00 88.38 83 ASP A C 1
ATOM 655 O O . ASP A 1 83 ? -1.051 2.815 19.980 1.00 88.38 83 ASP A O 1
ATOM 659 N N . LEU A 1 84 ? -2.308 2.261 18.207 1.00 87.00 84 LEU A N 1
ATOM 660 C CA . LEU A 1 84 ? -3.549 2.815 18.747 1.00 87.00 84 LEU A CA 1
ATOM 661 C C . LEU A 1 84 ? -4.006 2.052 19.995 1.00 87.00 84 LEU A C 1
ATOM 663 O O . LEU A 1 84 ? -4.387 2.700 20.971 1.00 87.00 84 LEU A O 1
ATOM 667 N N . MET A 1 85 ? -3.897 0.720 19.999 1.00 87.00 85 MET A N 1
ATOM 668 C CA . MET A 1 85 ? -4.158 -0.102 21.185 1.00 87.00 85 MET A CA 1
ATOM 669 C C . MET A 1 85 ? -3.168 0.202 22.314 1.00 87.00 85 MET A C 1
ATOM 671 O O . MET A 1 85 ? -3.577 0.434 23.448 1.00 87.00 85 MET A O 1
ATOM 675 N N . GLY A 1 86 ? -1.872 0.285 22.002 1.00 86.31 86 GLY A N 1
ATOM 676 C CA . GLY A 1 86 ? -0.828 0.632 22.970 1.00 86.31 86 GLY A CA 1
ATOM 677 C C . GLY A 1 86 ? -1.007 2.025 23.581 1.00 86.31 86 GLY A C 1
ATOM 678 O O . GLY A 1 86 ? -0.722 2.226 24.757 1.00 86.31 86 GLY A O 1
ATOM 679 N N . SER A 1 87 ? -1.529 2.980 22.806 1.00 87.31 87 SER A N 1
ATOM 680 C CA . SER A 1 87 ? -1.865 4.328 23.283 1.00 87.31 87 SER A CA 1
ATOM 681 C C . SER A 1 87 ? -3.201 4.426 24.036 1.00 87.31 87 SER A C 1
ATOM 683 O O . SER A 1 87 ? -3.538 5.507 24.513 1.00 87.31 87 SER A O 1
ATOM 685 N N . GLY A 1 88 ? -3.975 3.337 24.119 1.00 85.12 88 GLY A N 1
ATOM 686 C CA . GLY A 1 88 ? -5.298 3.312 24.751 1.00 85.12 88 GLY A CA 1
ATOM 687 C C . GLY A 1 88 ? -6.403 4.017 23.957 1.00 85.12 88 GLY A C 1
ATOM 688 O O . GLY A 1 88 ? -7.463 4.288 24.508 1.00 85.12 88 GLY A O 1
ATOM 689 N N . LYS A 1 89 ? -6.179 4.328 22.673 1.00 83.50 89 LYS A N 1
ATOM 690 C CA . LYS A 1 89 ? -7.220 4.876 21.784 1.00 83.50 89 LYS A CA 1
ATOM 691 C C . LYS A 1 89 ? -8.181 3.797 21.305 1.00 83.50 89 LYS A C 1
ATOM 693 O O . LYS A 1 89 ? -9.360 4.065 21.137 1.00 83.50 89 LYS A O 1
ATOM 698 N N . ILE A 1 90 ? -7.657 2.598 21.074 1.00 85.50 90 ILE A N 1
ATOM 699 C CA . ILE A 1 90 ? -8.455 1.386 20.915 1.00 85.50 90 ILE A CA 1
ATOM 700 C C . ILE A 1 90 ? -8.299 0.606 22.214 1.00 85.50 90 ILE A C 1
ATOM 702 O O . ILE A 1 90 ? -7.175 0.379 22.661 1.00 85.50 90 ILE A O 1
ATOM 706 N N . THR A 1 91 ? -9.401 0.219 22.839 1.00 86.06 91 THR A N 1
ATOM 707 C CA . THR A 1 91 ? -9.379 -0.467 24.136 1.00 86.06 91 THR A CA 1
ATOM 708 C C . THR A 1 91 ? -10.107 -1.794 24.054 1.00 86.06 91 THR A C 1
ATOM 710 O O . THR A 1 91 ? -10.959 -2.006 23.196 1.00 86.06 91 THR A O 1
ATOM 713 N N . VAL A 1 92 ? -9.741 -2.717 24.940 1.00 85.88 92 VAL A N 1
ATOM 714 C CA . VAL A 1 92 ? -10.433 -3.997 25.089 1.00 85.88 92 VAL A CA 1
ATOM 715 C C . VAL A 1 92 ? -11.068 -4.015 26.469 1.00 85.88 92 VAL A C 1
ATOM 717 O O . VAL A 1 92 ? -10.354 -3.962 27.470 1.00 85.88 92 VAL A O 1
ATOM 720 N N . ALA A 1 93 ? -12.395 -4.087 26.522 1.00 85.06 93 ALA A N 1
ATOM 721 C CA . ALA A 1 93 ? -13.148 -4.241 27.760 1.00 85.06 93 ALA A CA 1
ATOM 722 C C . ALA A 1 93 ? -14.144 -5.391 27.595 1.00 85.06 93 ALA A C 1
ATOM 724 O O . ALA A 1 93 ? -14.833 -5.480 26.585 1.00 85.06 93 ALA A O 1
ATOM 725 N N . GLU A 1 94 ? -14.168 -6.308 28.565 1.00 84.44 94 GLU A N 1
ATOM 726 C CA . GLU A 1 94 ? -15.092 -7.457 28.586 1.00 84.44 94 GLU A CA 1
ATOM 727 C C . GLU A 1 94 ? -15.038 -8.346 27.323 1.00 84.44 94 GLU A C 1
ATOM 729 O O . GLU A 1 94 ? -16.018 -8.971 26.933 1.00 84.44 94 GLU A O 1
ATOM 734 N N . GLY A 1 95 ? -13.872 -8.422 26.670 1.00 82.62 95 GLY A N 1
ATOM 735 C CA . GLY A 1 95 ? -13.689 -9.188 25.431 1.00 82.62 95 GLY A CA 1
ATOM 736 C C . GLY A 1 95 ? -14.181 -8.479 24.164 1.00 82.62 95 GLY A C 1
ATOM 737 O O . GLY A 1 95 ? -14.080 -9.050 23.080 1.00 82.62 95 GLY A O 1
ATOM 738 N N . VAL A 1 96 ? -14.655 -7.237 24.281 1.00 85.19 96 VAL A N 1
ATOM 739 C CA . VAL A 1 96 ? -15.077 -6.380 23.168 1.00 85.19 96 VAL A CA 1
ATOM 740 C C . VAL A 1 96 ? -14.003 -5.330 22.894 1.00 85.19 96 VAL A C 1
ATOM 742 O O . VAL A 1 96 ? -13.425 -4.757 23.821 1.00 85.19 96 VAL A O 1
ATOM 745 N N . VAL A 1 97 ? -13.715 -5.092 21.613 1.00 84.94 97 VAL A N 1
ATOM 746 C CA . VAL A 1 97 ? -12.777 -4.055 21.167 1.00 84.94 97 VAL A CA 1
ATOM 747 C C . VAL A 1 97 ? -13.560 -2.780 20.873 1.00 84.94 97 VAL A C 1
ATOM 749 O O . VAL A 1 97 ? -14.459 -2.787 20.037 1.00 84.94 97 VAL A O 1
ATOM 752 N N . TYR A 1 98 ? -13.188 -1.688 21.529 1.00 84.75 98 TYR A N 1
ATOM 753 C CA . TYR A 1 98 ? -13.782 -0.369 21.350 1.00 84.75 98 TYR A CA 1
ATOM 754 C C . TYR A 1 98 ? -12.826 0.539 20.587 1.00 84.75 98 TYR A C 1
ATOM 756 O O . TYR A 1 98 ? -11.622 0.561 20.851 1.00 84.75 98 TYR A O 1
ATOM 764 N N . ALA A 1 99 ? -13.380 1.316 19.663 1.00 86.44 99 ALA A N 1
ATOM 765 C CA . ALA A 1 99 ? -12.678 2.342 18.909 1.00 86.44 99 ALA A CA 1
ATOM 766 C C . ALA A 1 99 ? -13.483 3.654 18.955 1.00 86.44 99 ALA A C 1
ATOM 768 O O . ALA A 1 99 ? -14.708 3.608 19.088 1.00 86.44 99 ALA A O 1
ATOM 769 N N . PRO A 1 100 ? -12.830 4.825 18.845 1.00 86.56 100 PRO A N 1
ATOM 770 C CA . PRO A 1 100 ? -13.530 6.099 18.674 1.00 86.56 100 PRO A CA 1
ATOM 771 C C . PRO A 1 100 ? -14.325 6.091 17.364 1.00 86.56 100 PRO A C 1
ATOM 773 O O . PRO A 1 100 ? -14.000 5.324 16.468 1.00 86.56 100 PRO A O 1
ATOM 776 N N . SER A 1 101 ? -15.321 6.961 17.201 1.00 86.06 101 SER A N 1
ATOM 777 C CA . SER A 1 101 ? -16.093 7.055 15.948 1.00 86.06 101 SER A CA 1
ATOM 778 C C . SER A 1 101 ? -15.222 7.394 14.733 1.00 86.06 101 SER A C 1
ATOM 780 O O . SER A 1 101 ? -15.445 6.875 13.641 1.00 86.06 101 SER A O 1
ATOM 782 N N . GLU A 1 102 ? -14.199 8.223 14.942 1.00 89.81 102 GLU A N 1
ATOM 783 C CA . GLU A 1 102 ? -13.265 8.672 13.916 1.00 89.81 102 GLU A CA 1
ATOM 784 C C . GLU A 1 102 ? -11.814 8.478 14.362 1.00 89.81 102 GLU A C 1
ATOM 786 O O . GLU A 1 102 ? -11.431 8.758 15.503 1.00 89.81 102 GLU A O 1
ATOM 791 N N . ILE A 1 103 ? -10.976 8.028 13.430 1.00 87.75 103 ILE A N 1
ATOM 792 C CA . ILE A 1 103 ? -9.545 7.832 13.627 1.00 87.75 103 ILE A CA 1
ATOM 793 C C . ILE A 1 103 ? -8.791 8.740 12.662 1.00 87.75 103 ILE A C 1
ATOM 795 O O . ILE A 1 103 ? -8.790 8.541 11.448 1.00 87.75 103 ILE A O 1
ATOM 799 N N . GLN A 1 104 ? -8.081 9.713 13.226 1.00 87.88 104 GLN A N 1
ATOM 800 C CA . GLN A 1 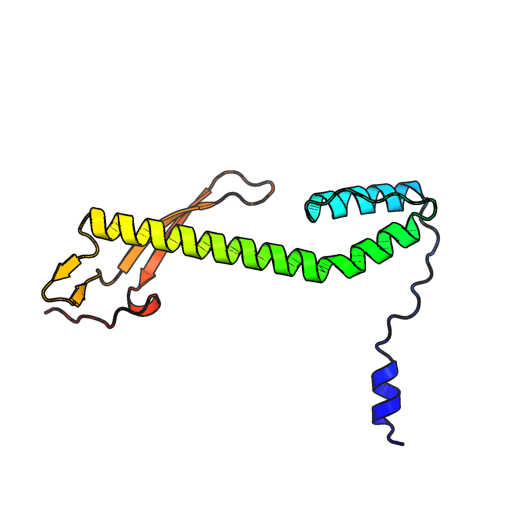104 ? -7.185 10.585 12.478 1.00 87.88 104 GLN A CA 1
ATOM 801 C C . GLN A 1 104 ? -5.848 9.877 12.199 1.00 87.88 104 GLN A C 1
ATOM 803 O O . GLN A 1 104 ? -5.126 9.436 13.110 1.00 87.88 104 GLN A O 1
ATOM 808 N N . VAL A 1 105 ? -5.488 9.792 10.921 1.00 86.19 105 VAL A N 1
ATOM 809 C CA . VAL A 1 105 ? -4.255 9.175 10.434 1.00 86.19 105 VAL A CA 1
ATOM 810 C C . VAL A 1 105 ? -3.471 10.184 9.608 1.00 86.19 105 VAL A C 1
ATOM 812 O O . VAL A 1 105 ? -3.891 10.605 8.536 1.00 86.19 105 VAL A O 1
ATOM 815 N N . ASN A 1 106 ? -2.280 10.524 10.093 1.00 87.00 106 ASN A N 1
ATOM 816 C CA . ASN A 1 106 ? -1.339 11.367 9.367 1.00 87.00 106 ASN A CA 1
ATOM 817 C C . ASN A 1 106 ? -0.338 10.492 8.616 1.00 87.00 106 ASN A C 1
ATOM 819 O O . ASN A 1 106 ? 0.378 9.690 9.220 1.00 87.00 106 ASN A O 1
ATOM 823 N N . VAL A 1 107 ? -0.279 10.652 7.296 1.00 86.50 107 VAL A N 1
ATOM 824 C CA . VAL A 1 107 ? 0.604 9.894 6.410 1.00 86.50 107 VAL A CA 1
ATOM 825 C C . VAL A 1 107 ? 1.464 10.861 5.617 1.00 86.50 107 VAL A C 1
ATOM 827 O O . VAL A 1 107 ? 0.966 11.760 4.948 1.00 86.50 107 VAL A O 1
ATOM 830 N N . ARG A 1 108 ? 2.779 10.643 5.640 1.00 87.25 108 ARG A N 1
ATOM 831 C CA . ARG A 1 108 ? 3.697 11.348 4.744 1.00 87.25 108 ARG A CA 1
ATOM 832 C C . ARG A 1 108 ? 3.814 10.585 3.432 1.00 87.25 108 ARG A C 1
ATOM 834 O O . ARG A 1 108 ? 4.221 9.422 3.423 1.00 87.25 108 ARG A O 1
ATOM 841 N N . THR A 1 109 ? 3.481 11.242 2.332 1.00 86.62 109 THR A N 1
ATOM 842 C CA . THR A 1 109 ? 3.562 10.695 0.976 1.00 86.62 109 THR A CA 1
ATOM 843 C C . THR A 1 109 ? 4.589 11.462 0.156 1.00 86.62 109 THR A C 1
ATOM 845 O O . THR A 1 109 ? 4.783 12.657 0.348 1.00 86.62 109 THR A O 1
ATOM 848 N N . LYS A 1 110 ? 5.254 10.769 -0.766 1.00 84.00 110 LYS A N 1
ATOM 849 C CA . LYS A 1 110 ? 6.125 11.382 -1.768 1.00 84.00 110 LYS A CA 1
ATOM 850 C C . LYS A 1 110 ? 5.923 10.654 -3.081 1.00 84.00 110 LYS A C 1
ATOM 852 O O . LYS A 1 110 ? 6.329 9.496 -3.209 1.00 84.00 110 LYS A O 1
ATOM 857 N N . PHE A 1 111 ? 5.290 11.321 -4.037 1.00 83.50 111 PHE A N 1
ATOM 858 C CA . PHE A 1 111 ? 5.201 10.810 -5.396 1.00 83.50 111 PHE A CA 1
ATOM 859 C C . PHE A 1 111 ? 6.477 11.141 -6.171 1.00 83.50 111 PHE A C 1
ATOM 861 O O . PHE A 1 111 ? 7.355 11.891 -5.732 1.00 83.50 111 PHE A O 1
ATOM 868 N N . ARG A 1 112 ? 6.642 10.490 -7.321 1.00 79.62 112 ARG A N 1
ATOM 869 C CA . ARG A 1 112 ? 7.853 10.632 -8.126 1.00 79.62 112 ARG A CA 1
ATOM 870 C C . ARG A 1 112 ? 7.955 12.061 -8.660 1.00 79.62 112 ARG A C 1
ATOM 872 O O . ARG A 1 112 ? 7.113 12.474 -9.441 1.00 79.62 112 ARG A O 1
ATOM 879 N N . GLY A 1 113 ? 9.032 12.757 -8.300 1.00 84.56 113 GLY A N 1
ATOM 880 C CA . GLY A 1 113 ? 9.264 14.143 -8.719 1.00 84.56 113 GLY A CA 1
ATOM 881 C C . GLY A 1 113 ? 8.632 15.192 -7.803 1.00 84.56 113 GLY A C 1
ATOM 882 O O . GLY A 1 113 ? 8.804 16.376 -8.060 1.00 84.56 113 GLY A O 1
ATOM 883 N N . GLU A 1 114 ? 7.964 14.770 -6.730 1.00 89.12 114 GLU A N 1
ATOM 884 C CA . GLU A 1 114 ? 7.367 15.660 -5.734 1.00 89.12 114 GLU A CA 1
ATOM 885 C C . GLU A 1 114 ? 8.193 15.677 -4.440 1.00 89.12 114 GLU A C 1
ATOM 887 O O . GLU A 1 114 ? 9.023 14.791 -4.188 1.00 89.12 114 GLU A O 1
ATOM 892 N N . GLU A 1 115 ? 7.977 16.694 -3.609 1.00 92.38 115 GLU A N 1
ATOM 893 C CA . GLU A 1 115 ? 8.513 16.730 -2.250 1.00 92.38 115 GLU A CA 1
ATOM 894 C C . GLU A 1 115 ? 7.698 15.843 -1.298 1.00 92.38 115 GLU A C 1
ATOM 896 O O . GLU A 1 115 ? 6.657 15.288 -1.645 1.00 92.38 115 GLU A O 1
ATOM 901 N N . TRP A 1 116 ? 8.215 15.649 -0.083 1.00 91.25 116 TRP A N 1
ATOM 902 C CA . TRP A 1 116 ? 7.455 14.965 0.957 1.00 91.25 116 TRP A CA 1
ATOM 903 C C . TRP A 1 116 ? 6.307 15.850 1.424 1.00 91.25 116 TRP A C 1
ATOM 905 O O . TRP A 1 116 ? 6.541 16.882 2.046 1.00 91.25 116 TRP A O 1
ATOM 915 N N . GLU A 1 117 ? 5.085 15.384 1.224 1.00 93.75 117 GLU A N 1
ATOM 916 C CA . GLU A 1 117 ? 3.875 16.050 1.683 1.00 93.75 117 GLU A CA 1
ATOM 917 C C . GLU A 1 117 ? 3.255 15.263 2.842 1.00 93.75 117 GLU A C 1
ATOM 919 O O . GLU A 1 117 ? 3.230 14.029 2.829 1.00 93.75 117 GLU A O 1
ATOM 924 N N . SER A 1 118 ? 2.777 15.967 3.868 1.00 90.94 118 SER A N 1
ATOM 925 C CA . SER A 1 118 ? 1.989 15.359 4.940 1.00 90.94 118 SER A CA 1
ATOM 926 C C . SER A 1 118 ? 0.515 15.453 4.584 1.00 90.94 118 SER A C 1
ATOM 928 O O . SER A 1 118 ? 0.024 16.537 4.290 1.00 90.94 118 SER A O 1
ATOM 930 N N . ARG A 1 119 ? -0.182 14.322 4.634 1.00 90.44 119 ARG A N 1
ATOM 931 C CA . ARG A 1 119 ? -1.612 14.224 4.360 1.00 90.44 119 ARG A CA 1
ATOM 932 C C . ARG A 1 119 ? -2.324 13.665 5.573 1.00 90.44 119 ARG A C 1
ATOM 934 O O . ARG A 1 119 ? -1.849 12.716 6.198 1.00 90.44 119 ARG A O 1
ATOM 941 N N . GLU A 1 120 ? -3.457 14.264 5.877 1.00 91.06 120 GLU A N 1
ATOM 942 C CA . GLU A 1 120 ? -4.328 13.850 6.960 1.00 91.06 120 GLU A CA 1
ATOM 943 C C . GLU A 1 120 ? -5.535 13.115 6.383 1.00 91.06 120 GLU A C 1
ATOM 945 O O . GLU A 1 120 ? -6.161 13.578 5.430 1.00 91.06 120 GLU A O 1
ATOM 950 N N . PHE A 1 121 ? -5.841 11.960 6.963 1.00 88.81 121 PHE A N 1
ATOM 951 C CA . PHE A 1 121 ? -7.004 11.154 6.629 1.00 88.81 121 PHE A CA 1
ATOM 952 C C . PHE A 1 121 ? -7.834 10.942 7.888 1.00 88.81 121 PHE A C 1
ATOM 954 O O . PHE A 1 121 ? -7.303 10.521 8.917 1.00 88.81 121 PHE A O 1
ATOM 961 N N . ILE A 1 122 ? -9.132 11.208 7.793 1.00 90.44 122 ILE A N 1
ATOM 962 C CA . ILE A 1 122 ? -10.107 10.859 8.824 1.00 90.44 122 ILE A CA 1
ATOM 963 C C . ILE A 1 122 ? -10.782 9.572 8.361 1.00 90.44 122 ILE A C 1
ATOM 965 O O . ILE A 1 122 ? -11.359 9.533 7.276 1.00 90.44 122 ILE A O 1
ATOM 969 N N . VAL A 1 123 ? -10.641 8.512 9.152 1.00 88.50 123 VAL A N 1
ATOM 970 C CA . VAL A 1 123 ? -11.226 7.197 8.873 1.00 88.50 123 VAL A CA 1
ATOM 971 C C . VAL A 1 123 ? -12.356 6.966 9.863 1.00 88.50 123 VAL A C 1
ATOM 973 O O . VAL A 1 123 ? -12.113 7.000 11.070 1.00 88.50 123 VAL A O 1
ATOM 976 N N . ALA A 1 124 ? -13.572 6.732 9.372 1.00 87.94 124 ALA A N 1
ATOM 977 C CA . ALA A 1 124 ? -14.671 6.330 10.237 1.00 87.94 124 ALA A CA 1
ATOM 978 C C . ALA A 1 124 ? -14.439 4.891 10.709 1.00 87.94 124 ALA A C 1
ATOM 980 O O . ALA A 1 124 ? -14.052 4.022 9.924 1.00 87.94 124 ALA A O 1
ATOM 981 N N . SER A 1 125 ? -14.693 4.605 11.982 1.00 86.81 125 SER A N 1
ATOM 982 C CA . SER A 1 125 ? -14.471 3.255 12.516 1.00 86.81 125 SER A CA 1
ATOM 983 C C . SER A 1 125 ? -15.394 2.202 11.889 1.00 86.81 125 SER A C 1
ATOM 985 O O . SER A 1 125 ? -15.019 1.033 11.797 1.00 86.81 125 SER A O 1
ATOM 987 N N . THR A 1 126 ? -16.530 2.623 11.330 1.00 86.94 126 THR A N 1
ATOM 988 C CA . THR A 1 126 ? -17.409 1.786 10.499 1.00 86.94 126 THR A CA 1
ATOM 989 C C . THR A 1 126 ? -16.744 1.288 9.222 1.00 86.94 126 THR A C 1
ATOM 991 O O . THR A 1 126 ? -16.999 0.161 8.806 1.00 86.94 126 THR A O 1
ATOM 994 N N . ASP A 1 127 ? -15.844 2.071 8.622 1.00 85.19 127 ASP A N 1
ATOM 995 C CA . ASP A 1 127 ? -15.164 1.695 7.372 1.00 85.19 127 ASP A CA 1
ATOM 996 C C . ASP A 1 127 ? -14.164 0.551 7.578 1.00 85.19 127 ASP A C 1
ATOM 998 O O . ASP A 1 127 ? -13.772 -0.132 6.631 1.00 85.19 127 ASP A 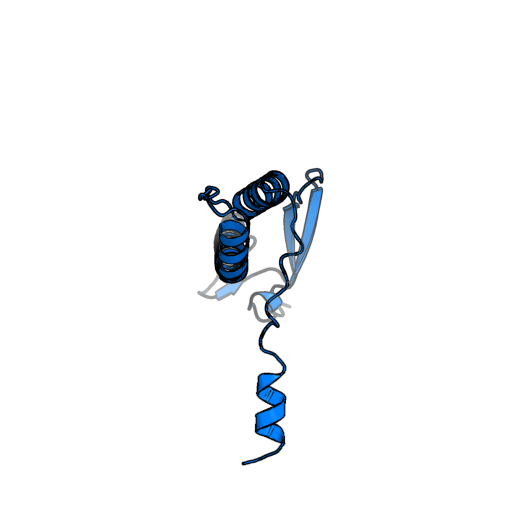O 1
ATOM 1002 N N . ILE A 1 128 ? -13.745 0.339 8.826 1.00 83.81 128 ILE A N 1
ATOM 1003 C CA . ILE A 1 128 ? -12.799 -0.705 9.225 1.00 83.81 128 ILE A CA 1
ATOM 1004 C C . ILE A 1 128 ? -13.466 -1.811 10.057 1.00 83.81 128 ILE A C 1
ATOM 1006 O O . ILE A 1 128 ? -12.768 -2.649 10.626 1.00 83.81 128 ILE A O 1
ATOM 1010 N N . GLY A 1 129 ? -14.803 -1.842 10.085 1.00 81.25 129 GLY A N 1
ATOM 1011 C CA . GLY A 1 129 ? -15.587 -2.947 10.638 1.00 81.25 129 GLY A CA 1
ATOM 1012 C C . GLY A 1 129 ? -15.942 -2.840 12.121 1.00 81.25 129 GLY A C 1
ATOM 1013 O O . GLY A 1 129 ? -16.342 -3.848 12.698 1.00 81.25 129 GLY A O 1
ATOM 1014 N N . PHE A 1 130 ? -15.814 -1.664 12.745 1.00 81.62 130 PHE A N 1
ATOM 1015 C CA . PHE A 1 130 ? -16.478 -1.417 14.026 1.00 81.62 130 PHE A CA 1
ATOM 1016 C C . PHE A 1 130 ? -17.916 -0.999 13.758 1.00 81.62 130 PHE A C 1
ATOM 1018 O O . PHE A 1 130 ? -18.164 0.014 13.106 1.00 81.62 130 PHE A O 1
ATOM 1025 N N . ASP A 1 131 ? -18.870 -1.746 14.294 1.00 74.81 131 ASP A N 1
ATOM 1026 C CA . ASP A 1 131 ? -20.239 -1.257 14.349 1.00 74.81 131 ASP A CA 1
ATOM 1027 C C . ASP A 1 131 ? -20.273 -0.005 15.228 1.00 74.81 131 ASP A C 1
ATOM 1029 O O . ASP A 1 131 ? -19.519 0.088 16.201 1.00 74.81 131 ASP A O 1
ATOM 1033 N N . ASN A 1 132 ? -21.110 0.976 14.871 1.00 56.25 132 ASN A N 1
ATOM 1034 C CA . ASN A 1 132 ? -21.317 2.164 15.692 1.00 56.25 132 ASN A CA 1
ATOM 1035 C C . ASN A 1 132 ? -21.719 1.705 17.095 1.00 56.25 132 ASN A C 1
ATOM 1037 O O . ASN A 1 132 ? -22.885 1.403 17.345 1.00 56.25 132 ASN A O 1
ATOM 1041 N N . ALA A 1 133 ? -20.756 1.663 18.013 1.00 50.22 133 ALA A N 1
ATOM 1042 C CA . ALA A 1 133 ? -21.037 1.661 19.426 1.00 50.22 133 ALA A CA 1
ATOM 1043 C C . ALA A 1 133 ? -21.598 3.052 19.712 1.00 50.22 133 ALA A C 1
ATOM 1045 O O . ALA A 1 133 ? -20.873 3.992 20.029 1.00 50.22 133 ALA A O 1
ATOM 1046 N N . SER A 1 134 ? -22.903 3.197 19.495 1.00 39.72 134 SER A N 1
ATOM 1047 C CA . SER A 1 134 ? -23.726 4.211 20.127 1.00 39.72 134 SER A CA 1
ATOM 1048 C C . SER A 1 134 ? -23.575 4.024 21.636 1.00 39.72 134 SER A C 1
ATOM 1050 O O . SER A 1 134 ? -24.325 3.273 22.255 1.00 39.72 134 SER A O 1
ATOM 1052 N N . GLY A 1 135 ? -22.519 4.615 22.188 1.00 43.22 135 GLY A N 1
ATOM 1053 C CA . GLY A 1 135 ? -22.382 4.876 23.607 1.00 43.22 135 GLY A CA 1
ATOM 1054 C C . GLY A 1 135 ? -23.034 6.220 23.883 1.00 43.22 135 GLY A C 1
ATOM 1055 O O . GLY A 1 135 ? -22.450 7.254 23.556 1.00 43.22 135 GLY A O 1
ATOM 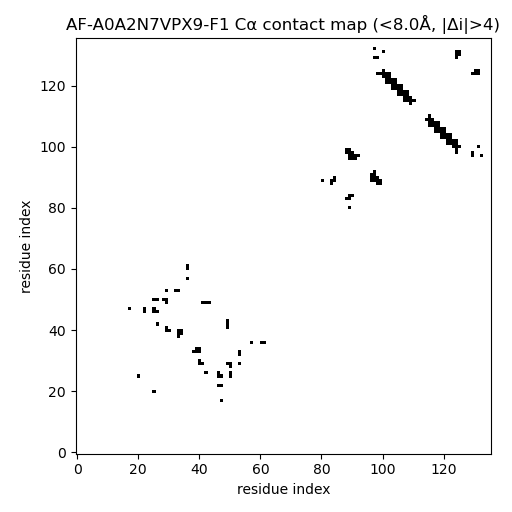1056 N N . ASP A 1 136 ? -24.261 6.159 24.401 1.00 33.41 136 ASP A N 1
ATOM 1057 C CA . ASP A 1 136 ? -24.794 7.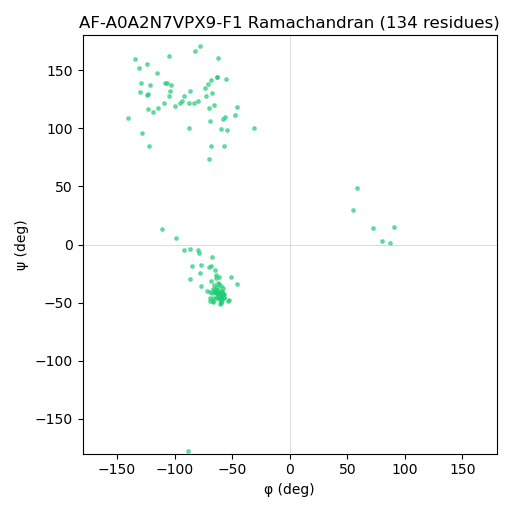175 25.315 1.00 33.41 136 ASP A CA 1
ATOM 1058 C C . ASP A 1 136 ? -23.859 7.358 26.527 1.00 33.41 136 ASP A C 1
ATOM 1060 O O . ASP A 1 136 ? -23.236 6.353 26.957 1.00 33.41 136 ASP A O 1
#

pLDDT: mean 77.93, std 16.29, range [33.41, 93.75]

Nearest PDB structures (foldseek):
  8so5-assembly1_I  TM=5.575E-01  e=2.067E+00  Acidovorax sp. MR-S7
  1gk0-assembly1_B  TM=5.054E-01  e=1.501E+00  Pseudomonas sp.
  3l94-assembly1_B  TM=5.583E-01  e=2.846E+00  Pseudomonas aeruginosa
  6nvw-assembly1_B  TM=5.255E-01  e=2.203E+00  Priestia megaterium
  6nvx-assembly1_B  TM=5.130E-01  e=5.753E+00  Bacillus sp. FJAT-27231

Secondary structure (DSSP, 8-state):
--HHHHHTTTTS----------HHHHHHHHHHHHHHHTSPPP--S-HHHHHHHHHHHHHHHHHHHHHHHHHHHHHHHHHHHHHHHHTTSSEEETTEEE--SEEEEEEEE--TTS--EEEEEEEEGGGGT-------

Foldseek 3Di:
DDPVVVVVVVPDPDPPPCPDDDLVVLQVVQVVLCVVLVHDQDDDPDSVVSNVVSVVCVVVSVVVVVVVVVVVVVVVVVVVVVVCDVVVQWDADPNDIDHDQKDKDWDFDDDVPGDTDIDIDIDGVVVVPDDPPPDD

Mean predicted aligned error: 13.68 Å

Radius of gyration: 25.26 Å; Cα contacts (8 Å, |Δi|>4): 97; chains: 1; bounding box: 46×37×68 Å

Solvent-accessible surface area (backbone atoms only — not comparable to full-atom values): 8369 Å² total; per-residue (Å²): 137,62,76,69,64,69,58,70,62,71,72,58,81,68,80,70,77,76,75,78,68,57,63,68,54,36,48,54,50,36,47,54,49,22,58,75,68,74,47,83,64,73,84,62,97,48,35,68,57,44,37,53,57,53,58,72,45,44,66,59,52,51,50,52,52,51,50,53,54,50,53,52,49,51,56,51,50,52,52,50,51,51,51,34,39,75,69,60,60,29,40,76,57,98,89,42,80,47,67,53,72,63,46,83,45,81,45,78,47,64,58,94,95,54,66,83,41,80,44,81,42,79,41,52,30,58,83,77,71,41,74,86,75,82,73,128